Protein AF-A7S536-F1 (afdb_monomer_lite)

Radius of gyration: 15.87 Å; chains: 1; bounding box: 31×25×54 Å

Secondary structure (DSSP, 8-st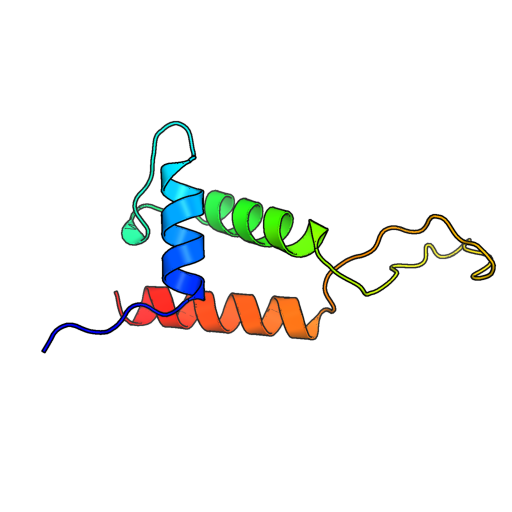ate):
-PPPPPHHHHHHHHHHHTSSS---GGG--HHHHHHHHHHHHTT--EE---TT--SSS--PPEE--HHHHHHHHHHHHHHHHT-

Sequence (83 aa):
YQRQKSALERKLGSFLSALSPPKAIPSATSENLIKFLISRDNGGRTVVHNGSCTRVDCGCPTRLASGSVDFLIGKLKAIYNNL

InterPro domains:
  IPR006936 ALOG domain [PF04852] (3-82)
  IPR006936 ALOG domain [PS51697] (1-83)
  IPR040222 ALOG family [PTHR31165] (1-81)

pLDDT: mean 88.43, std 7.9, range [42.5, 95.06]

Foldseek 3Di:
DDDDQDPLQVLLQVQQCPDVVRDGLVRDDPVSVVVVQVVVQQPADQFDDDPPDPPPPDPGGGGHDPVVSVVSVVVSVVVNVVD

Organism: Nematostella vectensis (NCBI:txid45351)

Structure (mmCIF, N/CA/C/O backbone):
data_AF-A7S536-F1
#
_entry.id   AF-A7S536-F1
#
loop_
_atom_site.group_PDB
_atom_site.id
_atom_site.type_symbol
_atom_site.label_atom_id
_atom_site.label_alt_id
_atom_site.label_comp_id
_at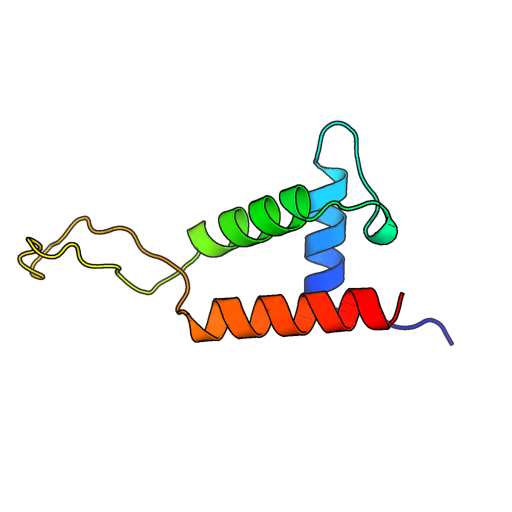om_site.label_asym_id
_atom_site.label_entity_id
_atom_site.label_seq_id
_atom_site.pdbx_PDB_ins_code
_atom_site.Cartn_x
_atom_site.Cartn_y
_atom_site.Cartn_z
_atom_site.occupancy
_atom_site.B_iso_or_equiv
_atom_site.auth_seq_id
_atom_site.auth_comp_id
_atom_site.auth_asym_id
_atom_site.auth_atom_id
_atom_site.pdbx_PDB_model_num
ATOM 1 N N . TYR A 1 1 ? -3.406 -10.287 27.950 1.00 42.50 1 TYR A N 1
ATOM 2 C CA . TYR A 1 1 ? -2.439 -10.340 26.834 1.00 42.50 1 TYR A CA 1
ATOM 3 C C . TYR A 1 1 ? -3.016 -9.537 25.677 1.00 42.50 1 TYR A C 1
ATOM 5 O O . TYR A 1 1 ? -4.063 -9.914 25.170 1.00 42.50 1 TYR A O 1
ATOM 13 N N . GLN A 1 2 ? -2.429 -8.388 25.329 1.00 57.34 2 GLN A N 1
ATOM 14 C CA . GLN A 1 2 ? -2.944 -7.523 24.262 1.00 57.34 2 GLN A CA 1
ATOM 15 C C . GLN A 1 2 ? -2.217 -7.855 22.957 1.00 57.34 2 GLN A C 1
ATOM 17 O O . GLN A 1 2 ? -0.988 -7.810 22.901 1.00 57.34 2 GLN A O 1
ATOM 22 N N . ARG A 1 3 ? -2.973 -8.225 21.919 1.00 73.81 3 ARG A N 1
ATOM 23 C CA . ARG A 1 3 ? -2.424 -8.567 20.602 1.00 73.81 3 ARG A CA 1
ATOM 24 C C . ARG A 1 3 ? -1.590 -7.402 20.067 1.00 73.81 3 ARG A C 1
ATOM 26 O O . ARG A 1 3 ? -2.070 -6.271 19.983 1.00 73.81 3 ARG A O 1
ATOM 33 N N . GLN A 1 4 ? -0.347 -7.680 19.678 1.00 72.50 4 GLN A N 1
ATOM 34 C CA . GLN A 1 4 ? 0.493 -6.678 19.033 1.00 72.50 4 GLN A CA 1
ATOM 35 C C . GLN A 1 4 ? 0.014 -6.426 17.604 1.00 72.50 4 GLN A C 1
ATOM 37 O O . GLN A 1 4 ? -0.057 -7.341 16.781 1.00 72.50 4 GLN A O 1
ATOM 42 N N . LYS A 1 5 ? -0.297 -5.161 17.308 1.00 78.88 5 LYS A N 1
ATOM 43 C CA . LYS A 1 5 ? -0.690 -4.734 15.964 1.00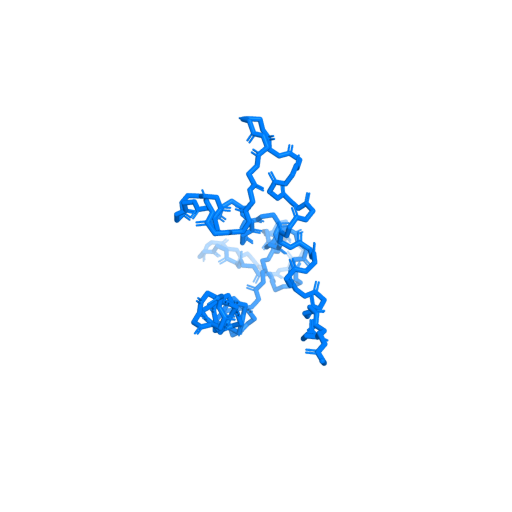 78.88 5 LYS A CA 1
ATOM 44 C C . LYS A 1 5 ? 0.482 -4.869 15.007 1.00 78.88 5 LYS A C 1
ATOM 46 O O . LYS A 1 5 ? 1.588 -4.402 15.290 1.00 78.88 5 LYS A O 1
ATOM 51 N N . SER A 1 6 ? 0.228 -5.448 13.837 1.00 86.31 6 SER A N 1
ATOM 52 C CA . SER A 1 6 ? 1.266 -5.558 12.811 1.00 86.31 6 SER A CA 1
ATOM 53 C C . SER A 1 6 ? 1.704 -4.170 12.317 1.00 86.31 6 SER A C 1
ATOM 55 O O . SER A 1 6 ? 0.951 -3.194 12.369 1.00 86.31 6 SER A O 1
ATOM 57 N N . ALA A 1 7 ? 2.917 -4.064 11.766 1.00 89.75 7 ALA A N 1
ATOM 58 C CA . ALA A 1 7 ? 3.380 -2.811 11.162 1.00 89.75 7 ALA A CA 1
ATOM 59 C C . ALA A 1 7 ? 2.445 -2.317 10.038 1.00 89.75 7 ALA A C 1
ATOM 61 O O . ALA A 1 7 ? 2.295 -1.111 9.848 1.00 89.75 7 ALA A O 1
ATOM 62 N N . LEU A 1 8 ? 1.799 -3.237 9.309 1.00 91.12 8 LEU A N 1
ATOM 63 C CA . LEU A 1 8 ? 0.825 -2.887 8.276 1.00 91.12 8 LEU A CA 1
ATOM 64 C C . LEU A 1 8 ? -0.460 -2.320 8.885 1.0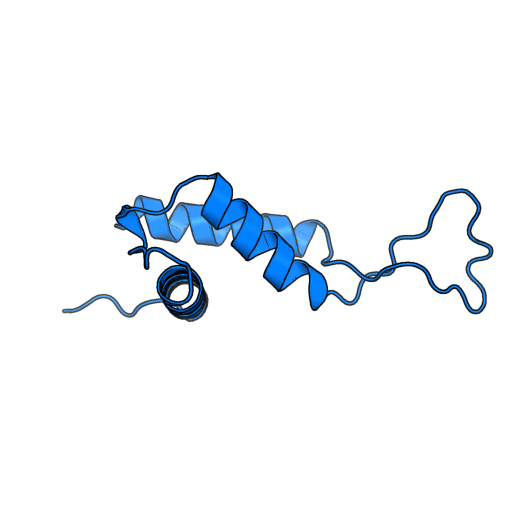0 91.12 8 LEU A C 1
ATOM 66 O O . LEU A 1 8 ? -0.957 -1.310 8.403 1.00 91.12 8 LEU A O 1
ATOM 70 N N . GLU A 1 9 ? -0.953 -2.932 9.958 1.00 92.62 9 GLU A N 1
ATOM 71 C CA . GLU A 1 9 ? -2.146 -2.487 10.680 1.00 92.62 9 GLU A CA 1
ATOM 72 C C . GLU A 1 9 ? -1.964 -1.084 11.267 1.00 92.62 9 GLU A C 1
ATOM 74 O O . GLU A 1 9 ? -2.838 -0.233 11.131 1.00 92.62 9 GLU A O 1
ATOM 79 N N . ARG A 1 10 ? -0.786 -0.794 11.833 1.00 93.50 10 ARG A N 1
ATOM 80 C CA . ARG A 1 10 ? -0.432 0.557 12.294 1.00 93.50 10 ARG A CA 1
ATOM 81 C C . ARG A 1 10 ? -0.429 1.578 11.156 1.00 93.50 10 ARG A C 1
ATOM 83 O O . ARG A 1 10 ? -0.972 2.667 11.317 1.00 93.50 10 ARG A O 1
ATOM 90 N N . LYS A 1 11 ? 0.165 1.230 10.008 1.00 93.69 11 LYS A N 1
ATOM 91 C CA . LYS A 1 11 ? 0.184 2.098 8.818 1.00 93.69 11 LYS A CA 1
ATOM 92 C C . LYS A 1 11 ? -1.222 2.340 8.273 1.00 93.69 11 LYS A C 1
ATOM 94 O O . LYS A 1 11 ? -1.533 3.469 7.916 1.00 93.69 11 LYS A O 1
ATOM 99 N N . LEU A 1 12 ? -2.063 1.306 8.242 1.00 93.69 12 LEU A N 1
ATOM 100 C CA . LEU A 1 12 ? -3.461 1.423 7.837 1.00 93.69 12 LEU A CA 1
ATOM 101 C C . LEU A 1 12 ? -4.232 2.342 8.789 1.00 93.69 12 LEU A C 1
ATOM 103 O O . LEU A 1 12 ? -4.898 3.258 8.327 1.00 93.69 12 LEU A O 1
ATOM 107 N N . GLY A 1 13 ? -4.098 2.146 10.104 1.00 94.31 13 GLY A N 1
ATOM 108 C CA . GLY A 1 13 ? -4.724 3.017 11.101 1.00 94.31 13 GLY A CA 1
ATOM 109 C C . GLY A 1 13 ? -4.310 4.477 10.925 1.00 94.31 13 GLY A C 1
ATOM 110 O O . GLY A 1 13 ? -5.168 5.340 10.802 1.00 94.31 13 GLY A O 1
ATOM 111 N N . SER A 1 14 ? -3.005 4.741 10.803 1.00 94.50 14 SER A N 1
ATOM 112 C CA . SER A 1 14 ? -2.492 6.096 10.562 1.00 94.50 14 SER A CA 1
ATOM 113 C C . SER A 1 14 ? -3.028 6.715 9.267 1.00 94.50 14 SER A C 1
ATOM 115 O O . SER A 1 14 ? -3.323 7.905 9.249 1.00 94.50 14 SER A O 1
ATOM 117 N N . PHE A 1 15 ? -3.159 5.928 8.195 1.00 94.81 15 PHE A N 1
ATOM 118 C CA . PHE A 1 15 ? -3.723 6.395 6.928 1.00 94.81 15 PHE A CA 1
ATOM 119 C C . PHE A 1 15 ? -5.204 6.761 7.069 1.00 94.81 15 PHE A C 1
ATOM 121 O O . PHE A 1 15 ? -5.622 7.820 6.615 1.00 94.81 15 PHE A O 1
ATOM 128 N N . LEU A 1 16 ? -5.994 5.912 7.730 1.00 95.06 16 LEU A N 1
ATOM 129 C CA . LEU A 1 16 ? -7.427 6.135 7.926 1.00 95.06 16 LEU A CA 1
ATOM 130 C C . LEU A 1 16 ? -7.718 7.308 8.869 1.00 95.06 16 LEU A C 1
ATOM 132 O O . LEU A 1 16 ? -8.692 8.029 8.659 1.00 95.06 16 LEU A O 1
ATOM 136 N N . SER A 1 17 ? -6.875 7.528 9.880 1.00 94.44 17 SER A N 1
ATOM 137 C CA . SER A 1 17 ? -6.977 8.692 10.767 1.00 94.44 17 SER A CA 1
ATOM 138 C C . SER A 1 17 ? -6.653 10.011 10.062 1.00 94.44 17 SER A C 1
ATOM 140 O O . SER A 1 17 ? -7.118 11.052 10.508 1.00 94.44 17 SER A O 1
ATOM 142 N N . ALA A 1 18 ? -5.886 9.972 8.968 1.00 94.38 18 ALA A N 1
ATOM 143 C CA . ALA A 1 18 ? -5.583 11.143 8.147 1.00 94.38 18 ALA A CA 1
ATOM 144 C C . ALA A 1 18 ? -6.675 11.463 7.106 1.00 94.38 18 ALA A C 1
ATOM 146 O O . ALA A 1 18 ? -6.592 12.488 6.430 1.00 94.38 18 ALA A O 1
ATOM 147 N N . LEU A 1 19 ? -7.689 10.602 6.946 1.00 91.81 19 LEU A N 1
ATOM 148 C CA . LEU A 1 19 ? -8.839 10.886 6.087 1.00 91.81 19 LEU A CA 1
ATOM 149 C C . LEU A 1 19 ? -9.773 11.909 6.747 1.00 91.81 19 LEU A C 1
ATOM 151 O O . LEU A 1 19 ? -9.811 12.038 7.968 1.00 91.81 19 LEU A O 1
ATOM 155 N N . SER A 1 20 ? -10.572 12.595 5.929 1.00 87.69 20 SER A N 1
ATOM 156 C CA . SER A 1 20 ? -11.658 13.458 6.396 1.00 87.69 20 SER A CA 1
ATOM 157 C C . SER A 1 20 ? -13.003 12.872 5.945 1.00 87.69 20 SER A C 1
ATOM 159 O O . SER A 1 20 ? -13.238 12.791 4.736 1.00 87.69 20 SER A O 1
ATOM 161 N N . PRO A 1 21 ? -13.876 12.409 6.860 1.00 89.69 21 PRO A N 1
ATOM 162 C CA . PRO A 1 21 ? -13.668 12.300 8.308 1.00 89.69 21 PRO A CA 1
ATOM 163 C C . PRO A 1 21 ? -12.677 11.176 8.690 1.00 89.69 21 PRO A C 1
ATOM 165 O O . PRO A 1 21 ? -12.552 10.201 7.935 1.00 89.69 21 PRO A O 1
ATOM 168 N N . PRO A 1 22 ? -12.017 11.264 9.865 1.00 91.56 22 PRO A N 1
ATOM 169 C CA . PRO A 1 22 ? -11.139 10.211 10.368 1.00 91.56 22 PRO A CA 1
ATOM 170 C C . PRO A 1 22 ? -11.901 8.905 10.565 1.00 91.56 22 PRO A C 1
ATOM 172 O O . PRO A 1 22 ? -13.015 8.895 11.091 1.00 91.56 22 PRO A O 1
ATOM 175 N N . LYS A 1 23 ? -11.294 7.783 10.172 1.00 93.31 23 LYS A N 1
ATOM 176 C CA . LYS A 1 23 ? -11.913 6.457 10.300 1.00 93.31 23 LYS A CA 1
ATOM 177 C C . LYS A 1 23 ? -11.049 5.518 11.129 1.00 93.31 23 LYS A C 1
ATOM 179 O O . LYS A 1 23 ? -9.822 5.539 11.057 1.00 93.31 23 LYS A O 1
ATOM 184 N N . ALA A 1 24 ? -11.707 4.657 11.898 1.00 92.06 24 ALA A N 1
ATOM 185 C CA . ALA A 1 24 ? -11.066 3.510 12.524 1.00 92.06 24 ALA A CA 1
ATOM 186 C C . ALA A 1 24 ? -10.983 2.341 11.527 1.00 92.06 24 ALA A C 1
ATOM 188 O O . ALA A 1 24 ? -11.765 2.271 10.579 1.00 92.06 24 ALA A O 1
ATOM 189 N N . ILE A 1 25 ? -10.066 1.398 11.766 1.00 90.81 25 ILE A N 1
ATOM 190 C CA . ILE A 1 25 ? -9.926 0.167 10.965 1.00 90.81 25 ILE A CA 1
ATOM 191 C C . ILE A 1 25 ? -11.265 -0.576 10.777 1.00 90.81 25 ILE A C 1
ATOM 193 O O . ILE A 1 25 ? -11.606 -0.834 9.628 1.00 90.81 25 ILE A O 1
ATOM 197 N N . PRO A 1 26 ? -12.072 -0.865 11.819 1.00 91.50 26 PRO A N 1
ATOM 198 C CA . PRO A 1 26 ? -13.347 -1.568 11.629 1.00 91.50 26 PRO A CA 1
ATOM 199 C C . PRO A 1 26 ? -14.381 -0.778 10.809 1.00 91.50 26 PRO A C 1
ATOM 201 O O . PRO A 1 26 ? -15.273 -1.372 10.218 1.00 91.50 26 PRO A O 1
ATOM 204 N N . SER A 1 27 ? -14.266 0.550 10.745 1.00 92.19 27 SER A N 1
ATOM 205 C CA . SER A 1 27 ? -15.187 1.426 10.004 1.00 92.19 27 SER A CA 1
ATOM 206 C C . SER A 1 27 ? -14.702 1.737 8.585 1.00 92.19 27 SER A C 1
ATOM 208 O O . SER A 1 27 ? -15.270 2.593 7.899 1.00 92.19 27 SER A O 1
ATOM 210 N N . ALA A 1 28 ? -13.609 1.117 8.140 1.00 92.19 28 ALA A N 1
ATOM 211 C CA . ALA A 1 28 ? -13.083 1.376 6.816 1.00 92.19 28 ALA A CA 1
ATOM 212 C C . ALA A 1 28 ? -13.911 0.665 5.738 1.00 92.19 28 ALA A C 1
ATOM 214 O O . ALA A 1 28 ? -14.190 -0.526 5.815 1.00 92.19 28 ALA A O 1
ATOM 215 N N . THR A 1 29 ? -14.263 1.406 4.690 1.00 92.88 29 THR A N 1
ATOM 216 C CA . THR A 1 29 ? -14.917 0.868 3.500 1.00 92.88 29 THR A CA 1
ATOM 217 C C . THR A 1 29 ? -13.886 0.279 2.536 1.00 92.88 29 THR A C 1
ATOM 219 O O . THR A 1 29 ? -12.692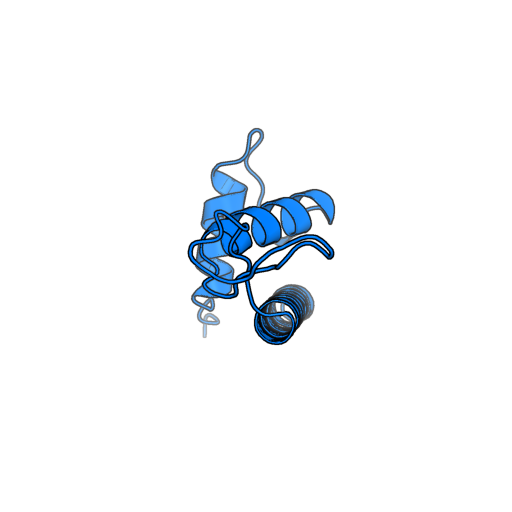 0.592 2.607 1.00 92.88 29 THR A O 1
ATOM 222 N N . SER A 1 30 ? -14.355 -0.527 1.582 1.00 90.88 30 SER A N 1
ATOM 223 C CA . SER A 1 30 ? -13.544 -1.035 0.466 1.00 90.88 30 SER A CA 1
ATOM 224 C C . SER A 1 30 ? -12.824 0.092 -0.282 1.00 90.88 30 SER A C 1
ATOM 226 O O . SER A 1 30 ? -11.643 -0.030 -0.591 1.00 90.88 30 SER A O 1
ATOM 228 N N . GLU A 1 31 ? -13.488 1.231 -0.485 1.00 93.88 31 GLU A N 1
ATOM 229 C CA . GLU A 1 31 ? -12.896 2.417 -1.109 1.00 93.88 31 GLU A CA 1
ATOM 230 C C . GLU A 1 31 ? -11.686 2.957 -0.327 1.00 93.88 31 GLU A C 1
ATOM 232 O O . GLU A 1 31 ? -10.658 3.284 -0.922 1.00 93.88 31 GLU A O 1
ATOM 237 N N . ASN A 1 32 ? -11.754 3.006 1.009 1.00 93.31 32 ASN A N 1
ATOM 238 C CA . ASN A 1 32 ? -10.614 3.450 1.814 1.00 93.31 32 ASN A CA 1
ATOM 239 C C . ASN A 1 32 ? -9.427 2.481 1.681 1.00 93.31 32 ASN A C 1
ATOM 241 O O . ASN A 1 32 ? -8.276 2.915 1.657 1.00 93.31 32 ASN A O 1
ATOM 245 N N . LEU A 1 33 ? -9.701 1.174 1.588 1.00 93.75 33 LEU A N 1
ATOM 246 C CA . LEU A 1 33 ? -8.673 0.150 1.391 1.00 93.75 33 LEU A CA 1
ATOM 247 C C . LEU A 1 33 ? -8.029 0.250 0.008 1.00 93.75 33 LEU A C 1
ATOM 249 O O . LEU A 1 33 ? -6.811 0.133 -0.102 1.00 93.75 33 LEU A O 1
ATOM 253 N N . ILE A 1 34 ? -8.821 0.529 -1.028 1.00 93.75 34 ILE A N 1
ATOM 254 C CA . ILE A 1 34 ? -8.318 0.786 -2.381 1.00 93.75 34 ILE A CA 1
ATOM 255 C C . ILE A 1 34 ? -7.409 2.021 -2.374 1.00 93.75 34 ILE A C 1
ATOM 257 O O . ILE A 1 34 ? -6.277 1.945 -2.845 1.00 93.75 34 ILE A O 1
ATOM 261 N N . LYS A 1 35 ? -7.838 3.133 -1.760 1.00 93.88 35 LYS A N 1
ATOM 262 C CA . LYS A 1 35 ? -7.011 4.347 -1.620 1.00 93.88 35 LYS A CA 1
ATOM 263 C C . LYS A 1 35 ? -5.713 4.079 -0.855 1.00 93.88 35 LYS A C 1
ATOM 265 O O . LYS A 1 35 ? -4.655 4.568 -1.248 1.00 93.88 35 LYS A O 1
ATOM 270 N N . PHE A 1 36 ? -5.770 3.263 0.198 1.00 94.19 36 PHE A N 1
ATOM 271 C CA . PHE A 1 36 ? -4.574 2.830 0.916 1.00 94.19 36 PHE A CA 1
ATOM 272 C C . PHE A 1 36 ? -3.628 2.038 0.004 1.00 94.19 36 PHE A C 1
ATOM 274 O O . PHE A 1 36 ? -2.440 2.350 -0.045 1.00 94.19 36 PHE A O 1
ATOM 281 N N . LEU A 1 37 ? -4.126 1.061 -0.759 1.00 92.69 37 LEU A N 1
ATOM 282 C CA . LEU A 1 37 ? -3.306 0.291 -1.701 1.00 92.69 37 LEU A CA 1
ATOM 283 C C . LEU A 1 37 ? -2.670 1.188 -2.775 1.00 92.69 37 LEU A C 1
ATOM 285 O O . LEU A 1 37 ? -1.466 1.082 -2.990 1.00 92.69 37 LEU A O 1
ATOM 289 N N . ILE A 1 38 ? -3.422 2.129 -3.352 1.00 91.62 38 ILE A N 1
ATOM 290 C CA . ILE A 1 38 ? -2.905 3.112 -4.323 1.00 91.62 38 ILE A CA 1
ATOM 291 C C . ILE A 1 38 ? -1.779 3.954 -3.705 1.00 91.62 38 ILE A C 1
ATOM 293 O O . ILE A 1 38 ? -0.717 4.116 -4.299 1.00 91.62 38 ILE A O 1
ATOM 297 N N . SER A 1 39 ? -1.955 4.445 -2.473 1.00 90.75 39 SER A N 1
ATOM 298 C CA . SER A 1 39 ? -0.903 5.224 -1.799 1.00 90.75 39 SER A CA 1
ATOM 299 C C . SER A 1 39 ? 0.388 4.426 -1.571 1.00 90.75 39 SER A C 1
ATOM 301 O O . SER A 1 39 ? 1.477 4.995 -1.539 1.00 90.75 39 SER A O 1
ATOM 303 N N . ARG A 1 40 ? 0.283 3.099 -1.426 1.00 89.25 40 ARG A N 1
ATOM 304 C CA . ARG A 1 40 ? 1.433 2.196 -1.278 1.00 89.25 40 ARG A CA 1
ATOM 305 C C . ARG A 1 40 ? 2.074 1.858 -2.615 1.00 89.25 40 ARG A C 1
ATOM 307 O O . ARG A 1 40 ? 3.283 1.644 -2.657 1.00 89.25 40 ARG A O 1
ATOM 314 N N . ASP A 1 41 ? 1.272 1.828 -3.668 1.00 87.06 41 ASP A N 1
ATOM 315 C CA . ASP A 1 41 ? 1.691 1.542 -5.031 1.00 87.06 41 ASP A CA 1
ATOM 316 C C . ASP A 1 41 ? 2.617 2.625 -5.611 1.00 87.06 41 ASP A C 1
ATOM 318 O O . ASP A 1 41 ? 3.594 2.303 -6.285 1.00 87.06 41 ASP A O 1
ATOM 322 N N . ASN A 1 42 ? 2.426 3.885 -5.205 1.00 76.19 42 ASN A N 1
ATOM 323 C CA . ASN A 1 42 ? 3.314 5.006 -5.549 1.00 76.19 42 ASN A CA 1
ATOM 324 C C . ASN A 1 42 ? 4.777 4.834 -5.080 1.00 76.19 42 ASN A C 1
ATOM 326 O O . ASN A 1 42 ? 5.651 5.565 -5.532 1.00 76.19 42 ASN A O 1
ATOM 330 N N . GLY A 1 43 ? 5.061 3.887 -4.177 1.00 74.62 43 GLY A N 1
ATOM 331 C CA . GLY A 1 43 ? 6.421 3.533 -3.744 1.00 74.62 43 GLY A CA 1
ATOM 332 C C . GLY A 1 43 ? 7.007 2.304 -4.447 1.00 74.62 43 GLY A C 1
ATOM 333 O O . GLY A 1 43 ? 8.030 1.772 -4.007 1.00 74.62 43 GLY A O 1
ATOM 334 N N . GLY A 1 44 ? 6.330 1.791 -5.473 1.00 81.75 44 GLY A N 1
ATOM 335 C CA . GLY A 1 44 ? 6.742 0.610 -6.213 1.00 81.75 44 GLY A CA 1
ATOM 336 C C . GLY A 1 44 ? 7.997 0.821 -7.061 1.00 81.75 44 GLY A C 1
ATOM 337 O O . GLY A 1 44 ? 8.331 1.937 -7.456 1.00 81.75 44 GLY A O 1
ATOM 338 N N . ARG A 1 45 ? 8.703 -0.280 -7.341 1.00 85.12 45 ARG A N 1
ATOM 339 C CA . ARG A 1 45 ? 9.960 -0.297 -8.117 1.00 85.12 45 ARG A CA 1
ATOM 340 C C . ARG A 1 45 ? 9.837 -1.023 -9.456 1.00 85.12 45 ARG A C 1
ATOM 342 O O . ARG A 1 45 ? 10.797 -1.062 -10.215 1.00 85.12 45 ARG A O 1
ATOM 349 N N . THR A 1 46 ? 8.685 -1.624 -9.742 1.00 87.94 46 THR A N 1
ATOM 350 C CA . THR A 1 46 ? 8.466 -2.386 -10.971 1.00 87.94 46 THR A CA 1
ATOM 351 C C . THR A 1 46 ? 8.008 -1.437 -12.066 1.00 87.94 46 THR A C 1
ATOM 353 O O . THR A 1 46 ? 6.946 -0.834 -11.944 1.00 87.94 46 THR A O 1
ATOM 356 N N . VAL A 1 47 ? 8.801 -1.287 -13.126 1.00 87.50 47 VAL A N 1
ATOM 357 C CA . VAL A 1 47 ? 8.430 -0.459 -14.281 1.00 87.50 47 VAL A CA 1
ATOM 358 C C . VAL A 1 47 ? 7.303 -1.143 -15.051 1.00 87.50 47 VAL A C 1
ATOM 360 O O . VAL A 1 47 ? 7.427 -2.302 -15.446 1.00 87.50 47 VAL A O 1
ATOM 363 N N . VAL A 1 48 ? 6.203 -0.426 -15.274 1.00 88.56 48 VAL A N 1
ATOM 364 C CA . VAL A 1 48 ? 5.074 -0.906 -16.077 1.00 88.56 48 VAL A CA 1
ATOM 365 C C . VAL A 1 48 ? 5.172 -0.300 -17.465 1.00 88.56 48 VAL A C 1
ATOM 367 O O . VAL A 1 48 ? 4.793 0.848 -17.695 1.00 88.56 48 VAL A O 1
ATOM 370 N N . HIS A 1 49 ? 5.716 -1.082 -18.393 1.00 89.56 49 HIS A N 1
ATOM 371 C CA . HIS A 1 49 ? 5.869 -0.667 -19.780 1.00 89.56 49 HIS A CA 1
ATOM 372 C C . HIS A 1 49 ? 4.519 -0.621 -20.494 1.00 89.56 49 HIS A C 1
ATOM 374 O O . HIS A 1 49 ? 3.754 -1.584 -20.466 1.00 89.56 49 HIS A O 1
ATOM 380 N N . ASN A 1 50 ? 4.262 0.480 -21.197 1.00 85.38 50 ASN A N 1
ATOM 381 C CA . ASN A 1 50 ? 3.198 0.517 -22.195 1.00 85.38 50 ASN A CA 1
ATOM 382 C C . ASN A 1 50 ? 3.588 -0.350 -23.414 1.00 85.38 50 ASN A C 1
ATOM 384 O O . ASN A 1 50 ? 4.775 -0.545 -23.675 1.00 85.38 50 ASN A O 1
ATOM 388 N N . GLY A 1 51 ? 2.616 -0.835 -24.190 1.00 86.62 51 GLY A N 1
ATOM 389 C CA . GLY A 1 51 ? 2.859 -1.670 -25.375 1.00 86.62 51 GLY A CA 1
ATOM 390 C C . GLY A 1 51 ? 3.753 -1.005 -26.429 1.00 86.62 51 GLY A C 1
ATOM 391 O O . GLY A 1 51 ? 4.509 -1.684 -27.111 1.00 86.62 51 GLY A O 1
ATOM 392 N N . SER A 1 52 ? 3.734 0.328 -26.501 1.00 86.38 52 SER A N 1
ATOM 393 C CA . SER A 1 52 ? 4.578 1.128 -27.402 1.00 86.38 52 SER A CA 1
ATOM 394 C C . SER A 1 52 ? 5.904 1.589 -26.774 1.00 86.38 52 SER A C 1
ATOM 396 O O . SER A 1 52 ? 6.581 2.450 -27.326 1.00 86.38 52 SER A O 1
ATOM 398 N N . CYS A 1 53 ? 6.272 1.083 -25.593 1.00 90.00 53 CYS A N 1
ATOM 399 C CA . CYS A 1 53 ? 7.474 1.509 -24.880 1.00 90.00 53 CYS A CA 1
ATOM 400 C C . CYS A 1 53 ? 8.752 0.944 -25.520 1.00 90.00 53 CYS A C 1
ATOM 402 O O . CYS A 1 53 ? 8.909 -0.269 -25.643 1.00 90.00 53 CYS A O 1
ATOM 404 N N . THR A 1 54 ? 9.717 1.819 -25.807 1.00 86.69 54 THR A N 1
ATOM 405 C CA . THR A 1 54 ? 11.039 1.483 -26.373 1.00 86.69 54 THR A CA 1
ATOM 406 C C . THR A 1 54 ? 11.980 0.779 -25.390 1.00 86.69 54 THR A C 1
ATOM 408 O O . THR A 1 54 ? 13.009 0.254 -25.801 1.00 86.69 54 THR A O 1
ATOM 411 N N . ARG A 1 55 ? 11.632 0.747 -24.093 1.00 83.25 55 ARG A N 1
ATOM 412 C CA . ARG A 1 55 ? 12.361 0.121 -22.961 1.00 83.25 55 ARG A CA 1
ATOM 413 C C . ARG A 1 55 ? 13.744 0.703 -22.645 1.00 83.25 55 ARG A C 1
ATOM 415 O O . ARG A 1 55 ? 14.235 0.474 -21.546 1.00 83.25 55 ARG A O 1
ATOM 422 N N . VAL A 1 56 ? 14.332 1.477 -23.548 1.00 84.94 56 VAL A N 1
ATOM 423 C CA . VAL A 1 56 ? 15.542 2.275 -23.322 1.00 84.94 56 VAL A CA 1
ATOM 424 C C . VAL A 1 56 ? 15.120 3.668 -22.847 1.00 84.94 56 VAL A C 1
ATOM 426 O O . VAL A 1 56 ? 14.283 4.290 -23.499 1.00 84.94 56 VAL A O 1
ATOM 429 N N . ASP A 1 57 ? 15.641 4.109 -21.695 1.00 80.56 57 ASP A N 1
ATOM 430 C CA . ASP A 1 57 ? 15.362 5.415 -21.063 1.00 80.56 57 ASP A CA 1
ATOM 431 C C . ASP A 1 57 ? 13.872 5.805 -21.022 1.00 80.56 57 ASP A C 1
ATOM 433 O O . ASP A 1 57 ? 13.467 6.928 -21.323 1.00 80.56 57 ASP A O 1
ATOM 437 N N . CYS A 1 58 ? 13.007 4.853 -20.659 1.00 86.56 58 CYS A N 1
ATOM 438 C CA . CYS A 1 58 ? 11.569 5.091 -20.660 1.00 86.56 58 CYS A CA 1
ATOM 439 C C . CYS A 1 58 ? 11.083 5.774 -19.370 1.00 86.56 58 CYS A C 1
ATOM 441 O O . CYS A 1 58 ? 11.340 5.299 -18.265 1.00 86.56 58 CYS A O 1
ATOM 443 N N . GLY A 1 59 ? 10.250 6.809 -19.506 1.00 85.94 59 GLY A N 1
ATOM 444 C CA . GLY A 1 59 ? 9.522 7.444 -18.396 1.00 85.94 59 GLY A CA 1
ATOM 445 C C . GLY A 1 59 ? 8.281 6.668 -17.933 1.00 85.94 59 GLY A C 1
ATOM 446 O O . GLY A 1 59 ? 7.295 7.270 -17.514 1.00 85.94 59 GLY A O 1
ATOM 447 N N . CYS A 1 60 ? 8.275 5.340 -18.084 1.00 89.69 60 CYS A N 1
ATOM 448 C CA . CYS A 1 60 ? 7.129 4.514 -17.711 1.00 89.69 60 CYS A CA 1
ATOM 449 C C . CYS A 1 60 ? 6.917 4.519 -16.189 1.00 89.69 60 CYS A C 1
ATOM 451 O O . CYS A 1 60 ? 7.890 4.522 -15.431 1.00 89.69 60 CYS A O 1
ATOM 453 N N . PRO A 1 61 ? 5.659 4.491 -15.720 1.00 87.88 61 PRO A N 1
ATOM 454 C CA . PRO A 1 61 ? 5.373 4.544 -14.296 1.00 87.88 61 PRO A CA 1
ATOM 455 C C . PRO A 1 61 ? 5.927 3.316 -13.575 1.00 87.88 61 PRO A C 1
ATOM 457 O O . PRO A 1 61 ? 5.865 2.193 -14.085 1.00 87.88 61 PRO A O 1
ATOM 460 N N . THR A 1 62 ? 6.402 3.515 -12.348 1.00 89.94 62 THR A N 1
ATOM 461 C CA . THR A 1 62 ? 6.719 2.412 -11.445 1.00 89.94 62 THR A CA 1
ATOM 462 C C . THR A 1 62 ? 5.523 2.078 -10.566 1.00 89.94 62 THR A C 1
ATOM 464 O O . THR A 1 62 ? 4.771 2.950 -10.125 1.00 89.94 62 THR A O 1
ATOM 467 N N . ARG A 1 63 ? 5.319 0.785 -10.343 1.00 90.31 63 ARG A N 1
ATOM 468 C CA . ARG A 1 63 ? 4.217 0.209 -9.573 1.00 90.31 63 ARG A CA 1
ATOM 469 C C . ARG A 1 63 ? 4.758 -0.890 -8.673 1.00 90.31 63 ARG A C 1
ATOM 471 O O . ARG A 1 63 ? 5.912 -1.320 -8.802 1.00 90.31 63 ARG A O 1
ATOM 478 N N . LEU A 1 64 ? 3.968 -1.317 -7.699 1.00 89.25 64 LEU A N 1
ATOM 479 C CA . LEU A 1 64 ? 4.283 -2.524 -6.950 1.00 89.25 64 LEU A CA 1
ATOM 480 C C . LEU A 1 64 ? 4.169 -3.736 -7.875 1.00 89.25 64 LEU A C 1
ATOM 482 O O . LEU A 1 64 ? 3.302 -3.805 -8.744 1.00 89.25 64 LEU A O 1
ATOM 486 N N . ALA A 1 65 ? 5.038 -4.722 -7.663 1.00 90.19 65 ALA A N 1
ATOM 487 C CA . ALA A 1 65 ? 4.880 -6.014 -8.313 1.00 90.19 65 ALA A CA 1
ATOM 488 C C . ALA A 1 65 ? 3.532 -6.632 -7.909 1.00 90.19 65 ALA A C 1
ATOM 490 O O . ALA A 1 65 ? 3.144 -6.521 -6.743 1.00 90.19 65 ALA A O 1
ATOM 491 N N . SER A 1 66 ? 2.868 -7.346 -8.826 1.00 86.44 66 SER A N 1
ATOM 492 C CA . SER A 1 66 ? 1.569 -7.992 -8.553 1.00 86.44 66 SER A CA 1
ATOM 493 C C . SER A 1 66 ? 1.601 -8.803 -7.256 1.00 86.44 66 SER A C 1
ATOM 495 O O . SER A 1 66 ? 0.815 -8.544 -6.352 1.00 86.44 66 SER A O 1
ATOM 497 N N . GLY A 1 67 ? 2.615 -9.660 -7.080 1.00 88.25 67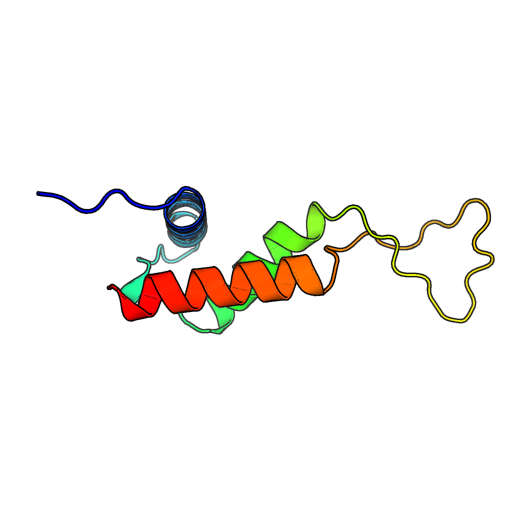 GLY A N 1
ATOM 498 C CA . GLY A 1 67 ? 2.749 -10.469 -5.864 1.00 88.25 67 GLY A CA 1
ATOM 499 C C . GLY A 1 67 ? 2.906 -9.654 -4.571 1.00 88.25 67 GLY A C 1
ATOM 500 O O . GLY A 1 67 ? 2.512 -10.109 -3.500 1.00 88.25 67 GLY A O 1
ATOM 501 N N . SER A 1 68 ? 3.430 -8.424 -4.646 1.00 89.75 68 SER A N 1
ATOM 502 C CA . SER A 1 68 ? 3.461 -7.515 -3.490 1.00 89.75 68 SER A CA 1
ATOM 503 C C . SER A 1 68 ? 2.073 -6.967 -3.158 1.00 89.75 68 SER A C 1
ATOM 505 O O . SER A 1 68 ? 1.743 -6.825 -1.980 1.00 89.75 68 SER A O 1
ATOM 507 N N . VAL A 1 69 ? 1.254 -6.679 -4.172 1.00 90.75 69 VAL A N 1
ATOM 508 C CA . VAL A 1 69 ? -0.143 -6.263 -3.992 1.00 90.75 69 VAL A CA 1
ATOM 509 C C . VAL A 1 69 ? -0.964 -7.413 -3.407 1.00 90.75 69 VAL A C 1
ATOM 511 O O . VAL A 1 69 ? -1.638 -7.217 -2.395 1.00 90.75 69 VAL A O 1
ATOM 514 N N . ASP A 1 70 ? -0.827 -8.624 -3.950 1.00 92.38 70 ASP A N 1
ATOM 515 C CA . ASP A 1 70 ? -1.498 -9.832 -3.450 1.00 92.38 70 ASP A CA 1
ATOM 516 C C . ASP A 1 70 ? -1.154 -10.107 -1.979 1.00 92.38 70 ASP A C 1
ATOM 518 O O . ASP A 1 70 ? -2.035 -10.342 -1.145 1.00 92.38 70 ASP A O 1
ATOM 522 N N . PHE A 1 71 ? 0.126 -9.982 -1.618 1.00 92.44 71 PHE A N 1
ATOM 523 C CA . PHE A 1 71 ? 0.582 -10.104 -0.235 1.00 92.44 71 PHE A CA 1
ATOM 524 C C . PHE A 1 71 ? -0.037 -9.049 0.694 1.00 92.44 71 PHE A C 1
ATOM 526 O O . PHE A 1 71 ? -0.444 -9.366 1.818 1.00 92.44 71 PHE A O 1
ATOM 533 N N . LEU A 1 72 ? -0.130 -7.790 0.250 1.00 92.81 72 LEU A N 1
ATOM 534 C CA . LEU A 1 72 ? -0.778 -6.726 1.021 1.00 92.81 72 LEU A CA 1
ATOM 535 C C . LEU A 1 72 ? -2.265 -7.023 1.232 1.00 92.81 72 LEU A C 1
ATOM 537 O O . LEU A 1 72 ? -2.744 -6.892 2.358 1.00 92.81 72 LEU A O 1
ATOM 541 N N . ILE A 1 73 ? -2.971 -7.471 0.193 1.00 93.56 73 ILE A N 1
ATOM 542 C CA . ILE A 1 73 ? -4.383 -7.863 0.277 1.00 93.56 73 ILE A CA 1
ATOM 543 C C . ILE A 1 73 ? -4.558 -9.025 1.259 1.00 93.56 73 ILE A C 1
ATOM 545 O O . ILE A 1 73 ? -5.435 -8.968 2.121 1.00 93.56 73 ILE A O 1
ATOM 549 N N . GLY A 1 74 ? -3.703 -10.048 1.192 1.00 94.12 74 GLY A N 1
ATOM 550 C CA . GLY A 1 74 ? -3.721 -11.171 2.132 1.00 94.12 74 GLY A CA 1
ATOM 551 C C . GLY A 1 74 ? -3.555 -10.719 3.585 1.00 94.12 74 GLY A C 1
ATOM 552 O O . GLY A 1 74 ? -4.315 -11.131 4.463 1.00 94.12 74 GLY A O 1
ATOM 553 N N . LYS A 1 75 ? -2.625 -9.793 3.846 1.00 93.94 75 LYS A N 1
ATOM 554 C CA . LYS A 1 75 ? -2.452 -9.217 5.186 1.00 93.94 75 LYS A CA 1
ATOM 555 C C . LYS A 1 75 ? -3.628 -8.354 5.629 1.00 93.94 75 LYS A C 1
ATOM 557 O O . LYS A 1 75 ? -3.979 -8.403 6.804 1.00 93.94 75 LYS A O 1
ATOM 562 N N . LEU A 1 76 ? -4.241 -7.587 4.727 1.00 93.62 76 LEU A N 1
ATOM 563 C CA . LEU A 1 76 ? -5.458 -6.834 5.038 1.00 93.62 76 LEU A CA 1
ATOM 564 C C . LEU A 1 76 ? -6.584 -7.790 5.444 1.00 93.62 76 LEU A C 1
ATOM 566 O O . LEU A 1 76 ? -7.150 -7.612 6.517 1.00 93.62 76 LEU A O 1
ATOM 570 N N . LYS A 1 77 ? -6.837 -8.856 4.672 1.00 93.56 77 LYS A N 1
ATOM 571 C CA . LYS A 1 77 ? -7.821 -9.894 5.031 1.00 93.56 77 LYS A CA 1
ATOM 572 C C . LYS A 1 77 ? -7.545 -10.481 6.416 1.00 93.56 77 LYS A C 1
ATOM 574 O O . LYS A 1 77 ? -8.452 -10.564 7.234 1.00 93.56 77 LYS A O 1
ATOM 579 N N . ALA A 1 78 ? -6.288 -10.816 6.712 1.00 92.81 78 ALA A N 1
ATOM 580 C CA . ALA A 1 78 ? -5.907 -11.317 8.030 1.00 92.81 78 ALA A CA 1
ATOM 581 C C . ALA A 1 78 ? -6.152 -10.293 9.154 1.00 92.81 78 ALA A C 1
ATOM 583 O O . ALA A 1 78 ? -6.550 -10.685 10.244 1.00 92.81 78 ALA A O 1
ATOM 584 N N . ILE A 1 79 ? -5.944 -8.993 8.921 1.00 91.31 79 ILE A N 1
ATOM 585 C CA . ILE A 1 79 ? -6.269 -7.956 9.912 1.00 91.31 79 ILE A CA 1
ATOM 586 C C . ILE A 1 79 ? -7.769 -7.982 10.222 1.00 91.31 79 ILE A C 1
ATOM 588 O O . ILE A 1 79 ? -8.110 -8.117 11.392 1.00 91.31 79 ILE A O 1
ATOM 592 N N . TYR A 1 80 ? -8.632 -7.931 9.200 1.00 90.31 80 TYR A N 1
ATOM 593 C CA . TYR A 1 80 ? -10.090 -7.899 9.382 1.00 90.31 80 TYR A CA 1
ATOM 594 C C . TYR A 1 80 ? -10.668 -9.193 9.958 1.00 90.31 80 TYR A C 1
ATOM 596 O O . TYR A 1 80 ? -11.576 -9.131 10.775 1.00 90.31 80 TYR A O 1
ATOM 604 N N . ASN A 1 81 ? -10.118 -10.354 9.598 1.00 91.00 81 ASN A N 1
ATOM 605 C CA . ASN A 1 81 ? -10.552 -11.642 10.153 1.00 91.00 81 ASN A CA 1
ATOM 606 C C . ASN A 1 81 ? -10.189 -11.824 11.635 1.00 91.00 81 ASN A C 1
ATOM 608 O O . ASN A 1 81 ? -10.700 -12.734 12.274 1.00 91.00 81 ASN A O 1
ATOM 612 N N . ASN A 1 82 ? -9.270 -11.014 12.162 1.00 84.25 82 ASN A N 1
ATOM 613 C CA . ASN A 1 82 ? -8.843 -11.065 13.559 1.00 84.25 82 ASN A CA 1
ATOM 614 C C . ASN A 1 82 ? -9.263 -9.798 14.337 1.00 84.25 82 ASN A C 1
ATOM 616 O O . ASN A 1 82 ? -8.633 -9.488 15.354 1.00 84.25 82 ASN A O 1
ATOM 620 N N . LEU A 1 83 ? -10.208 -9.010 13.808 1.00 80.06 83 LEU A N 1
ATOM 621 C CA . LEU A 1 83 ? -10.781 -7.857 14.512 1.00 80.06 83 LEU A CA 1
ATOM 622 C C . LEU A 1 83 ? -11.695 -8.295 15.656 1.00 80.06 83 LEU A C 1
ATOM 624 O O . LEU A 1 83 ? -12.368 -9.336 15.506 1.00 80.06 83 LEU A O 1
#